Protein AF-A0A4Y2R1B9-F1 (afdb_monomer_lite)

Organism: Araneus ventricosus (NCBI:txid182803)

Structure (mmCIF, N/CA/C/O backbone):
data_AF-A0A4Y2R1B9-F1
#
_entry.id   AF-A0A4Y2R1B9-F1
#
loop_
_atom_site.group_PDB
_atom_site.id
_atom_site.type_symbol
_atom_site.label_atom_id
_atom_site.label_alt_id
_atom_site.label_comp_id
_atom_site.label_asym_id
_atom_site.label_entity_id
_atom_site.label_seq_id
_atom_site.pdbx_PDB_ins_code
_atom_site.Cartn_x
_atom_site.Cartn_y
_atom_site.Cartn_z
_atom_site.occupancy
_atom_site.B_iso_or_equiv
_atom_site.auth_seq_id
_atom_site.auth_comp_id
_atom_site.auth_asym_id
_atom_site.auth_atom_id
_atom_site.pdbx_PDB_model_num
ATOM 1 N N . MET A 1 1 ? -0.989 -22.057 -9.800 1.00 31.67 1 MET A N 1
ATOM 2 C CA . MET A 1 1 ? -2.316 -22.553 -9.381 1.00 31.67 1 MET A CA 1
ATOM 3 C C . MET A 1 1 ? -2.842 -21.589 -8.328 1.00 31.67 1 MET A C 1
ATOM 5 O O . MET A 1 1 ? -2.377 -21.639 -7.199 1.00 31.67 1 MET A O 1
ATOM 9 N N . PHE A 1 2 ? -3.688 -20.630 -8.711 1.00 38.28 2 PHE A N 1
ATOM 10 C CA . PHE A 1 2 ? -4.297 -19.700 -7.755 1.00 38.28 2 PHE A CA 1
ATOM 11 C C . PHE A 1 2 ? -5.622 -20.303 -7.300 1.00 38.28 2 PHE A C 1
ATOM 13 O O . PHE A 1 2 ? -6.493 -20.590 -8.117 1.00 38.28 2 PHE A O 1
ATOM 20 N N . ILE A 1 3 ? -5.711 -20.589 -6.007 1.00 41.41 3 ILE A N 1
ATOM 21 C CA . ILE A 1 3 ? -6.853 -21.253 -5.388 1.00 41.41 3 ILE A CA 1
ATOM 22 C C . ILE A 1 3 ? -7.966 -20.209 -5.249 1.00 41.41 3 ILE A C 1
ATOM 24 O O . ILE A 1 3 ? -7.842 -19.273 -4.462 1.00 41.41 3 ILE A O 1
ATOM 28 N N . ASN A 1 4 ? -9.032 -20.343 -6.037 1.00 37.41 4 ASN A N 1
ATOM 29 C CA . ASN A 1 4 ? -10.283 -19.633 -5.791 1.00 37.41 4 ASN A CA 1
ATOM 30 C C . ASN A 1 4 ? -11.008 -20.365 -4.655 1.00 37.41 4 ASN A C 1
ATOM 32 O O . ASN A 1 4 ? -11.378 -21.523 -4.826 1.00 37.41 4 ASN A O 1
ATOM 36 N N . SER A 1 5 ? -11.198 -19.709 -3.510 1.00 45.41 5 SER A N 1
ATOM 37 C CA . SER A 1 5 ? -12.112 -20.183 -2.466 1.00 45.41 5 SER A CA 1
ATOM 38 C C . SER A 1 5 ? -13.272 -19.199 -2.370 1.00 45.41 5 SER A C 1
ATOM 40 O O . SER A 1 5 ? -13.069 -18.042 -2.006 1.00 45.41 5 SER A O 1
ATOM 42 N N . GLU A 1 6 ? -14.474 -19.649 -2.719 1.00 47.84 6 GLU A N 1
ATOM 43 C CA . GLU A 1 6 ? -15.724 -18.987 -2.342 1.00 47.84 6 GLU A CA 1
ATOM 44 C C . GLU A 1 6 ? -16.015 -19.307 -0.874 1.00 47.84 6 GLU A C 1
ATOM 46 O O . GLU A 1 6 ? -15.871 -20.456 -0.457 1.00 47.84 6 GLU A O 1
ATOM 51 N N . ILE A 1 7 ? -16.396 -18.305 -0.078 1.00 45.81 7 ILE A N 1
ATOM 52 C CA . ILE A 1 7 ? -16.889 -18.510 1.288 1.00 45.81 7 ILE A CA 1
ATOM 53 C C . ILE A 1 7 ? -18.118 -17.616 1.479 1.00 45.81 7 ILE A C 1
ATOM 55 O O . ILE A 1 7 ? -18.069 -16.414 1.214 1.00 45.81 7 ILE A O 1
ATOM 59 N N . GLY A 1 8 ? -19.227 -18.259 1.857 1.00 45.72 8 GLY A N 1
ATOM 60 C CA . GLY A 1 8 ? -20.529 -17.657 2.140 1.00 45.72 8 GLY A CA 1
ATOM 61 C C . GLY A 1 8 ? -20.598 -16.953 3.504 1.00 45.72 8 GLY A C 1
ATOM 62 O O . GLY A 1 8 ? -19.571 -16.750 4.151 1.00 45.72 8 GLY A O 1
ATOM 63 N N . PR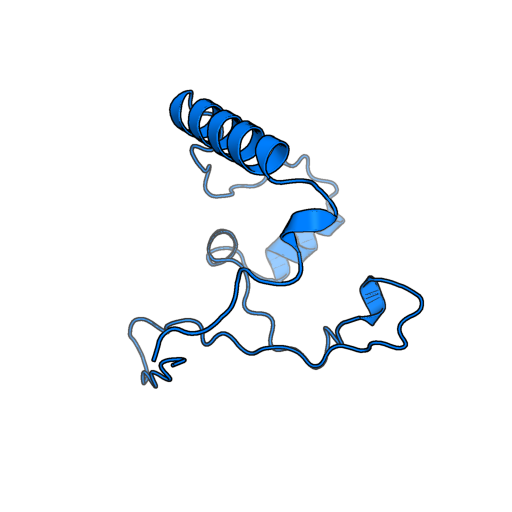O A 1 9 ? -21.802 -16.526 3.923 1.00 54.66 9 PRO A N 1
ATOM 64 C CA . PRO A 1 9 ? -21.972 -15.434 4.868 1.00 54.66 9 PRO A CA 1
ATOM 65 C C . PRO A 1 9 ? -21.617 -15.887 6.289 1.00 54.66 9 PRO A C 1
ATOM 67 O O . PRO A 1 9 ? -22.035 -16.955 6.721 1.00 54.66 9 PRO A O 1
ATOM 70 N N . GLU A 1 10 ? -20.874 -15.046 7.011 1.00 66.38 10 GLU A N 1
ATOM 71 C CA . GLU A 1 10 ? -20.496 -15.212 8.427 1.00 66.38 10 GLU A CA 1
ATOM 72 C C . GLU A 1 10 ? -19.384 -16.245 8.731 1.00 66.38 10 GLU A C 1
ATOM 74 O O . GLU A 1 10 ? -19.538 -17.153 9.545 1.00 66.38 10 GLU A O 1
ATOM 79 N N . GLY A 1 11 ? -18.198 -16.083 8.139 1.00 50.81 11 GLY A N 1
ATOM 80 C CA . GLY A 1 11 ? -17.001 -16.810 8.576 1.00 50.81 11 GLY A CA 1
ATOM 81 C C . GLY A 1 11 ? -15.848 -16.630 7.603 1.00 50.81 11 GLY A C 1
ATOM 82 O O . GLY A 1 11 ? -16.035 -16.776 6.408 1.00 50.81 11 GLY A O 1
ATOM 83 N N . ASN A 1 12 ? -14.672 -16.237 8.106 1.00 58.62 12 ASN A N 1
ATOM 84 C CA . ASN A 1 12 ? -13.386 -16.194 7.392 1.00 58.62 12 ASN A CA 1
ATOM 85 C C . ASN A 1 12 ? -13.413 -15.880 5.875 1.00 58.62 12 ASN A C 1
ATOM 87 O O . ASN A 1 12 ? -12.956 -16.682 5.067 1.00 58.62 12 ASN A O 1
ATOM 91 N N . CYS A 1 13 ? -13.806 -14.658 5.491 1.00 61.06 13 CYS A N 1
ATOM 92 C CA . CYS A 1 13 ? -13.551 -14.141 4.141 1.00 61.06 13 CYS A CA 1
ATOM 93 C C . CYS A 1 13 ? -12.038 -14.100 3.857 1.00 61.06 13 CYS A C 1
ATOM 95 O O . CYS A 1 13 ? -11.342 -13.146 4.223 1.00 61.06 13 CYS A O 1
ATOM 97 N N . VAL A 1 14 ? -11.515 -15.137 3.201 1.00 66.50 14 VAL A N 1
ATOM 98 C CA . VAL A 1 14 ? -10.185 -15.104 2.592 1.00 66.50 14 VAL A CA 1
ATOM 99 C C . VAL A 1 14 ? -10.200 -13.970 1.573 1.00 66.50 14 VAL A C 1
ATOM 101 O O . VAL A 1 14 ? -11.027 -13.950 0.662 1.00 66.50 14 VAL A O 1
ATOM 104 N N . ARG A 1 15 ? -9.306 -12.988 1.736 1.00 68.50 15 ARG A N 1
ATOM 105 C CA . ARG A 1 15 ? -9.198 -11.883 0.778 1.00 68.50 15 ARG A CA 1
ATOM 106 C C . ARG A 1 15 ? -8.792 -12.456 -0.571 1.00 68.50 15 ARG A C 1
ATOM 108 O O . ARG A 1 15 ? -7.676 -12.950 -0.724 1.00 68.50 15 ARG A O 1
ATOM 115 N N . ARG A 1 16 ? -9.695 -12.383 -1.546 1.00 75.19 16 ARG A N 1
ATOM 116 C CA . ARG A 1 16 ? -9.388 -12.754 -2.924 1.00 75.19 16 ARG A CA 1
ATOM 117 C C . ARG A 1 16 ? -8.419 -11.726 -3.493 1.00 75.19 16 ARG A C 1
ATOM 119 O O . ARG A 1 16 ? -8.766 -10.555 -3.623 1.00 75.19 16 ARG A O 1
ATOM 126 N N . PHE A 1 17 ? -7.208 -12.165 -3.817 1.00 75.50 17 PHE A N 1
ATOM 127 C CA . PHE A 1 17 ? -6.244 -11.322 -4.509 1.00 75.50 17 PHE A CA 1
ATOM 128 C C . PHE A 1 17 ? -6.684 -11.160 -5.965 1.00 75.50 17 PHE A C 1
ATOM 130 O O . PHE A 1 17 ? -6.739 -12.136 -6.712 1.00 75.50 17 PHE A O 1
ATOM 137 N N . VAL A 1 18 ? -7.032 -9.934 -6.347 1.00 81.31 18 VAL A N 1
ATOM 138 C CA . VAL A 1 18 ? -7.375 -9.571 -7.724 1.00 81.31 18 VAL A CA 1
ATOM 139 C C . VAL A 1 18 ? -6.225 -8.738 -8.266 1.00 81.31 18 VAL A C 1
ATOM 141 O O . VAL A 1 18 ? -5.848 -7.740 -7.655 1.00 81.31 18 VAL A O 1
ATOM 144 N N . ILE A 1 19 ? -5.649 -9.170 -9.387 1.00 82.81 19 ILE A N 1
ATOM 145 C CA . ILE A 1 19 ? -4.581 -8.427 -10.055 1.00 82.81 19 ILE A CA 1
ATOM 146 C C . ILE A 1 19 ? -5.236 -7.254 -10.795 1.00 82.81 19 ILE A C 1
ATOM 148 O O . ILE A 1 19 ? -6.080 -7.505 -11.660 1.00 82.81 19 ILE A O 1
ATOM 152 N N . PRO A 1 20 ? -4.893 -5.998 -10.465 1.00 84.31 20 PRO A N 1
ATOM 153 C CA . PRO A 1 20 ? -5.436 -4.846 -11.165 1.00 84.31 20 PRO A CA 1
ATOM 154 C C . PRO A 1 20 ? -4.873 -4.761 -12.586 1.00 84.31 20 PRO A C 1
ATOM 156 O O . PRO A 1 20 ? -3.756 -5.212 -12.854 1.00 84.31 20 PRO A O 1
ATOM 159 N N . ALA A 1 21 ? -5.638 -4.170 -13.504 1.00 89.50 21 ALA A N 1
ATOM 160 C CA . ALA A 1 21 ? -5.118 -3.843 -14.825 1.00 89.50 21 ALA A CA 1
ATOM 161 C C . ALA A 1 21 ? -4.011 -2.786 -14.686 1.00 89.50 21 ALA A C 1
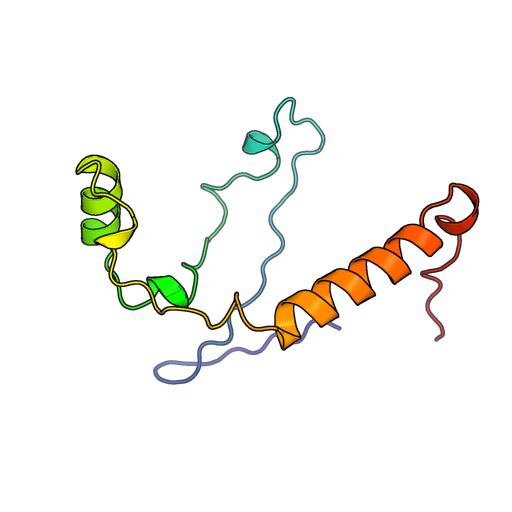ATOM 163 O O . ALA A 1 21 ? -4.209 -1.768 -14.025 1.00 89.50 21 ALA A O 1
ATOM 164 N N . VAL A 1 22 ? -2.851 -3.047 -15.293 1.00 90.88 22 VAL A N 1
ATOM 165 C CA . VAL A 1 22 ? -1.690 -2.150 -15.238 1.00 90.88 22 VAL A CA 1
ATOM 166 C C . VAL A 1 22 ? -1.596 -1.346 -16.531 1.00 90.88 22 VAL A C 1
ATOM 168 O O . VAL A 1 22 ? -1.556 -1.914 -17.624 1.00 90.88 22 VAL A O 1
ATOM 171 N N . ASN A 1 23 ? -1.524 -0.025 -16.405 1.00 92.94 23 ASN A N 1
ATOM 172 C CA . ASN A 1 23 ? -1.336 0.901 -17.510 1.00 92.94 23 ASN A CA 1
ATOM 173 C C . ASN A 1 23 ? 0.157 1.087 -17.823 1.00 92.94 23 ASN A C 1
ATOM 175 O O . ASN A 1 23 ? 0.829 1.934 -17.245 1.00 92.94 23 ASN A O 1
ATOM 179 N N . PHE A 1 24 ? 0.684 0.331 -18.787 1.00 92.25 24 PHE A N 1
ATOM 180 C CA . PHE A 1 24 ? 2.088 0.457 -19.211 1.00 92.25 24 PHE A CA 1
ATOM 181 C C . PHE A 1 24 ? 2.417 1.768 -19.944 1.00 92.25 24 PHE A C 1
ATOM 183 O O . PHE A 1 24 ? 3.591 2.057 -20.161 1.00 92.25 24 PHE A O 1
ATOM 190 N N . GLY A 1 25 ? 1.405 2.545 -20.337 1.00 94.69 25 GLY A N 1
ATOM 191 C CA . GLY A 1 25 ? 1.574 3.868 -20.937 1.00 94.69 25 GLY A CA 1
ATOM 192 C C . GLY A 1 25 ? 1.568 5.012 -19.921 1.00 94.69 25 GLY A C 1
ATOM 193 O O . GLY A 1 25 ? 1.598 6.169 -20.333 1.00 94.69 25 GLY A O 1
ATOM 194 N N . ALA A 1 26 ? 1.479 4.715 -18.620 1.00 94.12 26 ALA A N 1
ATOM 195 C CA . ALA A 1 26 ? 1.435 5.728 -17.576 1.00 94.12 26 ALA A CA 1
ATOM 196 C C . ALA A 1 26 ? 2.729 6.556 -17.541 1.00 94.12 26 ALA A C 1
ATOM 198 O O . ALA A 1 26 ? 3.835 6.016 -17.587 1.00 94.12 26 ALA A O 1
ATOM 199 N N . ALA A 1 27 ? 2.573 7.877 -17.444 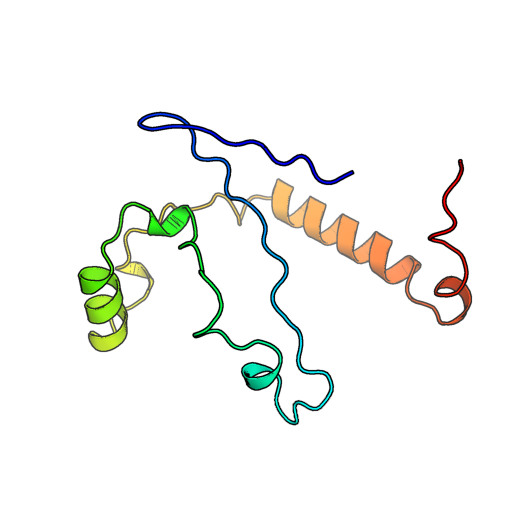1.00 93.19 27 ALA A N 1
ATOM 200 C CA . ALA A 1 27 ? 3.690 8.798 -17.261 1.00 93.19 27 ALA A CA 1
ATOM 201 C C . ALA A 1 27 ? 4.110 8.908 -15.785 1.00 93.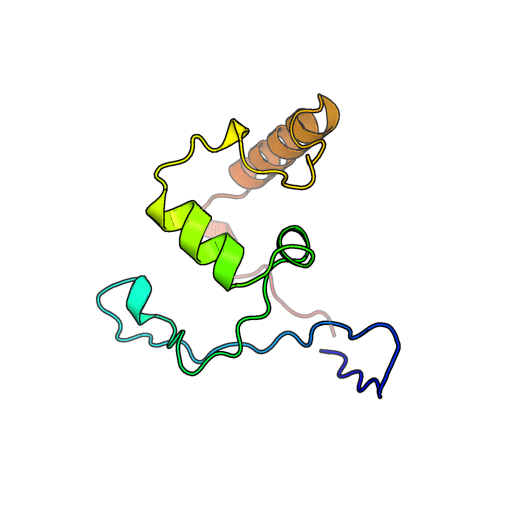19 27 ALA A C 1
ATOM 203 O O . ALA A 1 27 ? 5.277 9.177 -15.503 1.00 93.19 27 ALA A O 1
ATOM 204 N N . ASP A 1 28 ? 3.171 8.674 -14.864 1.00 93.31 28 ASP A N 1
ATOM 205 C CA . ASP A 1 28 ? 3.383 8.697 -13.420 1.00 93.31 28 ASP A CA 1
ATOM 206 C C . ASP A 1 28 ? 2.984 7.360 -12.773 1.00 93.31 28 ASP A C 1
ATOM 208 O O . ASP A 1 28 ? 2.135 6.621 -13.278 1.00 93.31 28 ASP A O 1
ATOM 212 N N . TYR A 1 29 ? 3.599 7.037 -11.635 1.00 88.06 29 TYR A N 1
ATOM 213 C CA . TYR A 1 29 ? 3.321 5.808 -10.894 1.00 88.06 29 TYR A CA 1
ATOM 214 C C . TYR A 1 29 ? 1.899 5.750 -10.332 1.00 88.06 29 TYR A C 1
ATOM 216 O O . TYR A 1 29 ? 1.354 4.656 -10.182 1.00 88.06 29 TYR A O 1
ATOM 224 N N . VAL A 1 30 ? 1.292 6.897 -10.026 1.00 88.19 30 VAL A N 1
ATOM 225 C CA . VAL A 1 30 ? -0.090 6.977 -9.537 1.00 88.19 30 VAL A CA 1
ATOM 226 C C . VAL A 1 30 ? -1.074 6.485 -10.603 1.00 88.19 30 VAL A C 1
ATOM 228 O O . VAL A 1 30 ? -2.055 5.830 -10.257 1.00 88.19 30 VAL A O 1
ATOM 231 N N . ASP A 1 31 ? -0.756 6.696 -11.883 1.00 91.50 31 ASP A N 1
ATOM 232 C CA . ASP A 1 31 ? -1.603 6.342 -13.028 1.00 91.50 31 ASP A CA 1
ATOM 233 C C . ASP A 1 31 ? -1.390 4.903 -13.533 1.00 91.50 31 ASP A C 1
ATOM 235 O O . ASP A 1 31 ? -2.056 4.463 -14.476 1.00 91.50 31 ASP A O 1
ATOM 239 N N . LEU A 1 32 ? -0.452 4.154 -12.936 1.00 92.81 32 LEU A N 1
ATOM 240 C CA . LEU A 1 32 ? -0.181 2.761 -13.313 1.00 92.81 32 LEU A CA 1
ATOM 241 C C . LEU A 1 32 ? -1.367 1.842 -13.035 1.00 92.81 32 LEU A C 1
ATOM 243 O O . LEU A 1 32 ? -1.522 0.832 -13.718 1.00 92.81 32 LEU A O 1
ATOM 247 N N . ILE A 1 33 ? -2.164 2.149 -12.015 1.00 90.69 33 ILE A N 1
ATOM 248 C CA . ILE A 1 33 ? -3.314 1.353 -11.596 1.00 90.69 33 ILE A CA 1
ATOM 249 C C . ILE A 1 33 ? -4.502 2.294 -11.449 1.00 90.69 33 ILE A C 1
ATOM 251 O O . ILE A 1 33 ? -4.426 3.285 -10.729 1.00 90.69 33 ILE A O 1
ATOM 255 N N . ASP A 1 34 ? -5.620 1.950 -12.084 1.00 88.62 34 ASP A N 1
ATOM 256 C CA . ASP A 1 34 ? -6.885 2.632 -11.823 1.00 88.62 34 ASP A CA 1
ATOM 257 C C . ASP A 1 34 ? -7.423 2.212 -10.448 1.00 88.62 34 ASP A C 1
ATOM 259 O O . ASP A 1 34 ? -8.117 1.203 -10.295 1.00 88.62 34 ASP A O 1
ATOM 263 N N . TRP A 1 35 ? -7.071 2.992 -9.427 1.00 84.25 35 TRP A N 1
ATOM 264 C CA . TRP A 1 35 ? -7.486 2.763 -8.045 1.00 84.25 35 TRP A CA 1
ATOM 265 C C . TRP A 1 35 ? -9.000 2.874 -7.836 1.00 84.25 35 TRP A C 1
ATOM 267 O O . TRP A 1 35 ? -9.506 2.255 -6.903 1.00 84.25 35 TRP A O 1
ATOM 277 N N . GLN A 1 36 ? -9.726 3.609 -8.689 1.00 83.62 36 GLN A N 1
ATOM 278 C CA . GLN A 1 36 ? -11.189 3.735 -8.612 1.00 83.62 36 GLN A CA 1
ATOM 279 C C . GLN A 1 36 ? -11.881 2.473 -9.138 1.00 83.62 36 GLN A C 1
ATOM 281 O O . GLN A 1 36 ? -12.882 2.030 -8.577 1.00 83.62 36 GLN A O 1
ATOM 286 N N . ALA A 1 37 ? -11.330 1.854 -10.186 1.00 83.12 37 ALA A N 1
ATOM 287 C CA . ALA A 1 37 ? -11.820 0.579 -10.711 1.00 83.12 37 ALA A CA 1
ATOM 288 C C . ALA A 1 37 ? -11.398 -0.638 -9.864 1.00 83.12 37 ALA A C 1
ATOM 290 O O . ALA A 1 37 ? -11.909 -1.745 -10.061 1.00 83.12 37 ALA A O 1
ATOM 291 N N . CYS A 1 38 ? -10.473 -0.463 -8.916 1.00 81.88 38 CYS A N 1
ATOM 292 C CA . CYS A 1 38 ? -9.988 -1.533 -8.052 1.00 81.88 38 CYS A CA 1
ATOM 293 C C . CYS A 1 38 ? -10.754 -1.592 -6.729 1.00 81.88 38 CYS A C 1
ATOM 295 O O . CYS A 1 38 ? -10.782 -0.636 -5.960 1.00 81.88 38 CYS A O 1
ATOM 297 N N . ASN A 1 39 ? -11.292 -2.766 -6.389 1.00 76.62 39 ASN A N 1
ATOM 298 C CA . ASN A 1 39 ? -11.889 -2.983 -5.072 1.00 76.62 39 ASN A CA 1
ATOM 299 C C . ASN A 1 39 ? -10.791 -3.152 -4.003 1.00 76.62 39 ASN A C 1
ATOM 301 O O . ASN A 1 39 ? -10.376 -4.271 -3.679 1.00 76.62 39 ASN A O 1
ATOM 305 N N . VAL A 1 40 ? -10.287 -2.034 -3.477 1.00 75.62 40 VAL A N 1
ATOM 306 C CA . VAL A 1 40 ? -9.233 -2.011 -2.456 1.00 75.62 40 VAL A CA 1
ATOM 307 C C . VAL A 1 40 ? -9.811 -2.457 -1.117 1.00 75.62 40 VAL A C 1
ATOM 309 O O . VAL A 1 40 ? -10.646 -1.790 -0.514 1.00 75.62 40 VAL A O 1
ATOM 312 N N . THR A 1 41 ? -9.350 -3.605 -0.619 1.00 75.62 41 THR A N 1
ATOM 313 C CA . THR A 1 41 ? -9.731 -4.061 0.723 1.00 75.62 41 THR A CA 1
ATOM 314 C C . THR A 1 41 ? -8.853 -3.368 1.771 1.00 75.62 41 THR A C 1
ATOM 316 O O . THR A 1 41 ? -7.629 -3.531 1.707 1.00 75.62 41 THR A O 1
ATOM 319 N N . PRO A 1 42 ? -9.427 -2.672 2.775 1.00 72.94 42 PRO A N 1
ATOM 320 C CA . PRO A 1 42 ? -8.656 -1.992 3.813 1.00 72.94 42 PRO A CA 1
ATOM 321 C C . PRO A 1 42 ? -7.684 -2.951 4.506 1.00 72.94 42 PRO A C 1
ATOM 323 O O . PRO A 1 42 ? -8.067 -4.089 4.780 1.00 72.94 42 PRO A O 1
ATOM 326 N N . PRO A 1 43 ? -6.437 -2.567 4.810 1.00 74.69 43 PRO A N 1
ATOM 327 C CA . PRO A 1 43 ? -5.505 -3.391 5.579 1.00 74.69 43 PRO A CA 1
ATOM 328 C C . PRO A 1 43 ? -6.118 -3.907 6.888 1.00 74.69 43 PRO A C 1
ATOM 330 O O . PRO A 1 43 ? -6.915 -3.218 7.516 1.00 74.69 43 PRO A O 1
ATOM 333 N N . THR A 1 44 ? -5.743 -5.109 7.338 1.00 74.00 44 THR A N 1
ATOM 334 C CA . THR A 1 44 ? -6.292 -5.696 8.580 1.00 74.00 44 THR A CA 1
ATOM 335 C C . THR A 1 44 ? -6.068 -4.804 9.803 1.00 74.00 44 THR A C 1
ATOM 337 O O . THR A 1 44 ? -6.922 -4.762 10.680 1.00 74.00 44 THR A O 1
ATOM 340 N N . VAL A 1 45 ? -4.971 -4.040 9.832 1.00 74.56 45 VAL A N 1
ATOM 341 C CA . VAL A 1 45 ? -4.690 -3.057 10.892 1.00 74.56 45 VAL A CA 1
ATOM 342 C C . VAL A 1 45 ? -5.764 -1.967 10.997 1.00 74.56 45 VAL A C 1
ATOM 344 O O . VAL A 1 45 ? -5.997 -1.454 12.084 1.00 74.56 45 VAL A O 1
ATOM 347 N N . LEU A 1 46 ? -6.468 -1.669 9.900 1.00 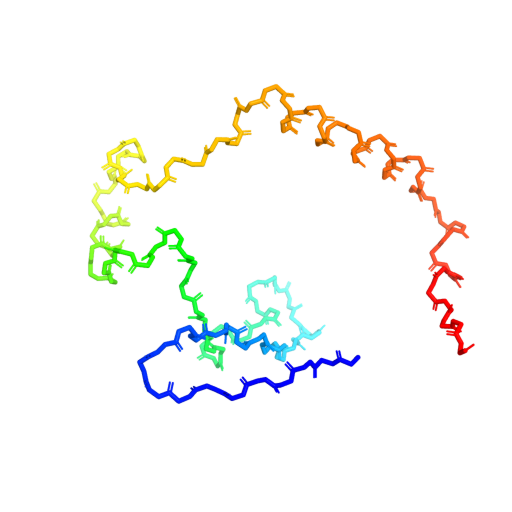77.88 46 LEU A N 1
ATOM 348 C CA . LEU A 1 46 ? -7.548 -0.682 9.849 1.00 77.88 46 LEU A CA 1
ATOM 349 C C . LEU A 1 46 ? -8.937 -1.308 10.022 1.00 77.88 46 LEU A C 1
ATOM 351 O O . LEU A 1 46 ? -9.930 -0.596 9.976 1.00 77.88 46 LEU A O 1
ATOM 355 N N . ARG A 1 47 ? -9.048 -2.632 10.217 1.00 76.94 47 ARG A N 1
ATOM 356 C CA . ARG A 1 47 ? -10.347 -3.333 10.255 1.00 76.94 47 ARG A CA 1
ATOM 357 C C . ARG A 1 47 ? -11.286 -2.812 11.349 1.00 76.94 47 ARG A C 1
ATOM 359 O O . ARG A 1 47 ? -12.496 -2.946 11.212 1.00 76.94 47 ARG A O 1
ATOM 366 N N . HIS A 1 48 ? -10.729 -2.272 12.428 1.00 76.88 48 HIS A N 1
ATOM 367 C CA . HIS A 1 48 ? -11.477 -1.790 13.589 1.00 76.88 48 HIS A CA 1
ATOM 368 C C . HIS A 1 48 ? -11.751 -0.282 13.560 1.00 76.88 48 HIS A C 1
ATOM 370 O O . HIS A 1 48 ? -12.367 0.219 14.491 1.00 76.88 48 HIS A O 1
ATOM 376 N N . ILE A 1 49 ? -11.291 0.424 12.523 1.00 79.25 49 ILE A N 1
ATOM 377 C CA . ILE A 1 49 ? -11.416 1.877 12.391 1.00 79.25 49 ILE A CA 1
ATOM 378 C C . ILE A 1 49 ? -12.363 2.162 11.224 1.00 79.25 49 ILE A C 1
ATOM 380 O O . ILE A 1 49 ? -12.206 1.604 10.135 1.00 79.25 49 ILE A O 1
ATOM 384 N N . SER A 1 50 ? -13.366 3.008 11.443 1.00 83.50 50 SER A N 1
ATOM 385 C CA . SER A 1 50 ? -14.316 3.390 10.398 1.00 83.50 50 SER A CA 1
ATOM 386 C C . SER A 1 50 ? -13.700 4.359 9.385 1.00 83.50 50 SER A C 1
ATOM 388 O O . SER A 1 50 ? -12.765 5.101 9.682 1.00 83.50 50 SER A O 1
ATOM 390 N N . SER A 1 51 ? -14.259 4.413 8.172 1.00 82.38 51 SER A N 1
ATOM 391 C CA . SER A 1 51 ? -13.817 5.374 7.151 1.00 82.38 51 SER A CA 1
ATOM 392 C C . SER A 1 51 ? -13.978 6.830 7.599 1.00 82.38 51 SER A C 1
ATOM 394 O O . SER A 1 51 ? -13.170 7.666 7.214 1.00 82.38 51 SER A O 1
ATOM 396 N N . HIS A 1 52 ? -14.988 7.138 8.420 1.00 84.25 52 HIS A N 1
ATOM 397 C CA . HIS A 1 52 ? -15.182 8.489 8.948 1.00 84.25 52 HIS A CA 1
ATOM 398 C C . HIS A 1 52 ? -14.098 8.861 9.969 1.00 84.25 52 HIS A C 1
ATOM 400 O O . HIS A 1 52 ? -13.533 9.945 9.879 1.00 84.25 52 HIS A O 1
ATOM 406 N N . GLU A 1 53 ? -13.738 7.944 10.872 1.00 83.00 53 GLU A N 1
ATOM 407 C CA . GLU A 1 53 ? -12.617 8.145 11.801 1.00 83.00 53 GLU A CA 1
ATOM 408 C C . GLU A 1 53 ? -11.287 8.302 11.057 1.00 83.00 53 GLU A C 1
ATOM 410 O O . GLU A 1 53 ? -10.509 9.187 11.397 1.00 83.00 53 GLU A O 1
ATOM 415 N N . LEU A 1 54 ? -11.050 7.511 10.003 1.00 81.62 54 LEU A N 1
ATOM 416 C CA . LEU A 1 54 ? -9.865 7.666 9.153 1.00 81.62 54 LEU A CA 1
ATOM 417 C C . LEU A 1 54 ? -9.819 9.038 8.471 1.00 81.62 54 LEU A C 1
ATOM 419 O O . LEU A 1 54 ? -8.755 9.644 8.399 1.00 81.62 54 LEU A O 1
ATOM 423 N N . LEU A 1 55 ? -10.955 9.539 7.977 1.00 84.50 55 LEU A N 1
ATOM 424 C CA . LEU A 1 55 ? -11.021 10.867 7.364 1.00 84.50 55 LEU A CA 1
ATOM 425 C C . LEU A 1 55 ? -10.747 11.979 8.379 1.00 84.50 55 LEU A C 1
ATOM 427 O O . LEU A 1 55 ? -10.001 12.898 8.055 1.00 84.50 55 LEU A O 1
ATOM 431 N N . ASN A 1 56 ? -11.288 11.873 9.595 1.00 84.12 56 ASN A N 1
ATOM 432 C CA . ASN A 1 56 ? -11.022 12.841 10.661 1.00 84.12 56 ASN A CA 1
ATOM 433 C C . ASN A 1 56 ? -9.539 12.811 11.060 1.00 84.12 56 ASN A C 1
ATOM 435 O O . ASN A 1 56 ? -8.906 13.853 11.123 1.00 84.12 56 ASN A O 1
ATOM 439 N N . MET A 1 57 ? -8.932 11.626 11.185 1.00 79.44 57 MET A N 1
ATOM 440 C CA . MET A 1 57 ? -7.493 11.482 11.454 1.00 79.44 57 MET A CA 1
ATOM 441 C C . MET A 1 57 ? -6.601 12.151 10.400 1.00 79.44 57 MET A C 1
ATOM 443 O O . MET A 1 57 ? -5.567 12.712 10.749 1.00 79.44 57 MET A O 1
ATOM 447 N N . ILE A 1 58 ? -6.984 12.087 9.120 1.00 82.31 58 ILE A N 1
ATOM 448 C CA . ILE A 1 58 ? -6.247 12.737 8.024 1.00 82.31 58 ILE A CA 1
ATOM 449 C C . ILE A 1 58 ? -6.410 14.264 8.074 1.00 82.31 58 ILE A C 1
ATOM 451 O O . ILE A 1 58 ? -5.492 14.979 7.687 1.00 82.31 58 ILE A O 1
ATOM 455 N N . GLN A 1 59 ? -7.567 14.762 8.517 1.00 83.44 59 GLN A N 1
ATOM 456 C CA . GLN A 1 59 ? -7.872 16.196 8.564 1.00 83.44 59 GLN A CA 1
ATOM 457 C C . GLN A 1 59 ? -7.378 16.889 9.838 1.00 83.44 59 GLN A C 1
ATOM 459 O O . GLN A 1 59 ? -7.035 18.065 9.783 1.00 83.44 59 GLN A O 1
ATOM 464 N N . ASP A 1 60 ? -7.333 16.181 10.966 1.00 75.81 60 ASP A N 1
ATOM 465 C CA . ASP A 1 60 ? -7.071 16.768 12.283 1.00 75.81 60 ASP A CA 1
ATOM 466 C C . ASP A 1 60 ? -5.576 17.041 12.559 1.00 75.81 60 ASP A C 1
ATOM 468 O O . ASP A 1 60 ? -5.237 17.447 13.671 1.00 75.81 60 ASP A O 1
ATOM 472 N N . ASP A 1 61 ? -4.670 16.806 11.594 1.00 68.94 61 ASP A N 1
ATOM 473 C CA . ASP A 1 61 ? -3.199 16.883 11.753 1.00 68.94 61 ASP A CA 1
ATOM 474 C C . ASP A 1 61 ? -2.701 16.208 13.052 1.00 68.94 61 ASP A C 1
ATOM 476 O O . ASP A 1 61 ? -1.681 16.582 13.645 1.00 68.94 61 ASP A O 1
ATOM 480 N N . LEU A 1 62 ? -3.450 15.206 13.531 1.00 65.88 62 LEU A N 1
ATOM 481 C CA . LEU A 1 62 ? -3.203 14.592 14.823 1.00 65.88 62 LEU A CA 1
ATOM 482 C C . LEU A 1 62 ? -1.852 13.875 14.747 1.00 65.88 62 LEU A C 1
ATOM 484 O O . LEU A 1 62 ? -1.646 13.084 13.816 1.00 65.88 62 LEU A O 1
ATOM 488 N N . PRO A 1 63 ? -0.933 14.098 15.703 1.00 66.69 63 PRO A N 1
ATOM 489 C CA . PRO A 1 63 ? 0.331 13.391 15.687 1.00 66.69 63 PRO A CA 1
ATOM 490 C C . PRO A 1 63 ? 0.059 11.879 15.714 1.00 66.69 63 PRO A C 1
ATOM 492 O O . PRO A 1 63 ? -0.858 11.385 16.375 1.00 66.69 63 PRO A O 1
ATOM 495 N N . VAL A 1 64 ? 0.816 11.147 14.891 1.00 65.56 64 VAL A N 1
ATOM 496 C CA . VAL A 1 64 ? 0.597 9.718 14.583 1.00 65.56 64 VAL A CA 1
ATOM 497 C C . VAL A 1 64 ? 0.635 8.839 15.846 1.00 65.56 64 VAL A C 1
ATOM 499 O O . VAL A 1 64 ? 0.129 7.720 15.853 1.00 65.56 64 VAL A O 1
ATOM 502 N N . ASP A 1 65 ? 1.201 9.350 16.940 1.00 65.56 65 ASP A N 1
ATOM 503 C CA . ASP A 1 65 ? 1.214 8.732 18.267 1.00 65.56 65 ASP A CA 1
ATOM 504 C C . ASP A 1 65 ? -0.160 8.712 18.963 1.00 65.56 65 ASP A C 1
ATOM 506 O O . ASP A 1 65 ? -0.397 7.840 19.800 1.00 65.56 65 ASP A O 1
ATOM 510 N N . GLY A 1 66 ? -1.076 9.610 18.591 1.00 62.06 66 GLY A N 1
ATOM 511 C CA . GLY A 1 66 ? -2.471 9.629 19.034 1.00 62.06 66 GLY A CA 1
ATOM 512 C C . GLY A 1 66 ? -3.354 8.593 18.334 1.00 62.06 66 GLY A C 1
ATOM 513 O O . GLY A 1 66 ? -4.512 8.407 18.712 1.00 62.06 66 GLY A O 1
ATOM 514 N N . TRP A 1 67 ? -2.835 7.907 17.313 1.00 72.81 67 TRP A N 1
ATOM 515 C CA . TRP A 1 67 ? -3.595 6.929 16.546 1.00 72.81 67 TRP A CA 1
ATOM 516 C C . TRP A 1 67 ? -3.480 5.551 17.213 1.00 72.81 67 TRP A C 1
ATOM 518 O O . TRP A 1 67 ? -2.399 4.971 17.320 1.00 72.81 67 TRP A O 1
ATOM 528 N N . ASN A 1 68 ? -4.611 4.985 17.644 1.00 68.69 68 ASN A N 1
ATOM 529 C CA . ASN A 1 68 ? -4.676 3.663 18.280 1.00 68.69 68 ASN A CA 1
ATOM 530 C C . ASN A 1 68 ? -4.559 2.513 17.259 1.00 68.69 68 ASN A C 1
ATOM 532 O O . ASN A 1 68 ? -5.430 1.647 17.164 1.00 68.69 68 ASN A O 1
ATOM 536 N N . PHE A 1 69 ? -3.481 2.482 16.476 1.00 70.88 69 PHE A N 1
ATOM 537 C CA . PHE A 1 69 ? -3.170 1.317 15.656 1.00 70.88 69 PHE A CA 1
ATOM 538 C C . PHE A 1 69 ? -2.697 0.141 16.507 1.00 70.88 69 PHE A C 1
ATOM 540 O O . PHE A 1 69 ? -2.073 0.301 17.558 1.00 70.88 69 PHE A O 1
ATOM 547 N N . ILE A 1 70 ? -2.926 -1.072 15.998 1.00 71.38 70 ILE A N 1
ATOM 548 C CA . ILE A 1 70 ? -2.289 -2.272 16.539 1.00 71.38 70 ILE A CA 1
ATOM 549 C C . ILE A 1 70 ? -0.772 -2.081 16.423 1.00 71.38 70 ILE A C 1
ATOM 551 O O . ILE A 1 70 ? -0.228 -2.022 15.318 1.00 71.38 70 ILE A O 1
ATOM 555 N N . LYS A 1 71 ? -0.083 -1.988 17.566 1.00 70.38 71 LYS A N 1
ATOM 556 C CA . LYS A 1 71 ? 1.381 -1.934 17.604 1.00 70.38 71 LYS A CA 1
ATOM 557 C C . LYS A 1 71 ? 1.934 -3.276 17.139 1.00 70.38 71 LYS A C 1
ATOM 559 O O . LYS A 1 71 ? 1.886 -4.267 17.865 1.00 70.38 71 LYS A O 1
ATOM 564 N N . PHE A 1 72 ? 2.468 -3.309 15.925 1.00 67.81 72 PHE A N 1
ATOM 565 C CA . PHE A 1 72 ? 3.265 -4.441 15.476 1.00 67.81 72 PHE A CA 1
ATOM 566 C C . PHE A 1 72 ? 4.607 -4.439 16.216 1.00 67.81 72 PHE A C 1
ATOM 568 O O . PHE A 1 72 ? 5.242 -3.397 16.370 1.00 67.81 72 PHE A O 1
ATOM 575 N N . LEU A 1 73 ? 5.071 -5.614 16.647 1.00 65.81 73 LEU A N 1
ATOM 576 C CA . LEU A 1 73 ? 6.417 -5.832 17.197 1.00 65.81 73 LEU A CA 1
ATOM 577 C C . LEU A 1 73 ? 7.479 -5.800 16.074 1.00 65.81 73 LEU A C 1
ATOM 579 O O . LEU A 1 73 ? 8.272 -6.725 15.909 1.00 65.81 73 LEU A O 1
ATOM 583 N N . SER A 1 74 ? 7.471 -4.743 15.259 1.00 66.88 74 SER A N 1
ATOM 584 C CA . SER A 1 74 ? 8.383 -4.545 14.125 1.00 66.88 74 SER A CA 1
ATOM 585 C C . SER A 1 74 ? 9.809 -4.207 14.561 1.00 66.88 74 SER A C 1
ATOM 587 O O . SER A 1 74 ? 10.748 -4.488 13.827 1.00 66.88 74 SER A O 1
ATOM 589 N N . HIS A 1 75 ? 9.983 -3.660 15.766 1.00 67.62 75 HIS A N 1
ATOM 590 C CA . HIS A 1 75 ? 11.275 -3.234 16.317 1.00 67.62 75 HIS A CA 1
ATOM 591 C C . HIS A 1 75 ? 11.804 -4.233 17.345 1.00 67.62 75 HIS A C 1
ATOM 593 O O . HIS A 1 75 ? 12.124 -3.886 18.478 1.00 67.62 75 HIS A O 1
ATOM 599 N N . THR A 1 76 ? 11.822 -5.508 16.969 1.00 84.81 76 THR A N 1
ATOM 600 C CA . THR A 1 76 ? 12.503 -6.532 17.760 1.00 84.81 76 THR A CA 1
ATOM 601 C C . THR A 1 76 ? 13.840 -6.862 17.115 1.00 84.81 76 THR A C 1
ATOM 603 O O . THR A 1 76 ? 13.951 -6.917 15.890 1.00 84.81 76 THR A O 1
ATOM 606 N N . GLU A 1 77 ? 14.839 -7.169 17.942 1.00 87.00 77 GLU A N 1
ATOM 607 C CA . GLU A 1 77 ? 16.161 -7.646 17.507 1.00 87.00 77 GLU A CA 1
ATOM 608 C C . GLU A 1 77 ? 16.078 -8.768 16.458 1.00 87.00 77 GLU A C 1
ATOM 610 O O . GLU A 1 77 ? 16.888 -8.849 15.536 1.00 87.00 77 GLU A O 1
ATOM 615 N N . ALA A 1 78 ? 15.078 -9.646 16.576 1.00 86.56 78 ALA A N 1
ATOM 616 C CA . ALA A 1 78 ? 14.856 -10.730 15.628 1.00 86.56 78 ALA A CA 1
ATOM 617 C C . ALA A 1 78 ? 14.459 -10.221 14.231 1.00 86.56 78 ALA A C 1
ATOM 619 O O . ALA A 1 78 ? 15.012 -10.690 13.234 1.00 86.56 78 ALA A O 1
ATOM 620 N N . VAL A 1 79 ? 13.542 -9.250 14.151 1.00 87.50 79 VAL A N 1
ATOM 621 C CA . VAL A 1 79 ? 13.113 -8.648 12.878 1.00 87.50 79 VAL A CA 1
ATOM 622 C C . VAL A 1 79 ? 14.287 -7.937 12.210 1.00 87.50 79 VAL A C 1
ATOM 624 O O . VAL A 1 79 ? 14.535 -8.158 11.025 1.00 87.50 79 VAL A O 1
ATOM 627 N N . GLU A 1 80 ? 15.074 -7.168 12.966 1.00 89.31 80 GLU A N 1
ATOM 628 C CA . GLU A 1 80 ? 16.248 -6.472 12.427 1.00 89.31 80 GLU A CA 1
ATOM 629 C C . GLU A 1 80 ? 17.292 -7.439 11.854 1.00 89.31 80 GLU A C 1
ATOM 631 O O . GLU A 1 80 ? 17.829 -7.219 10.764 1.00 89.31 80 GLU A O 1
ATOM 636 N N . ARG A 1 81 ? 17.547 -8.554 12.550 1.00 90.19 81 ARG A N 1
ATOM 637 C CA . ARG A 1 81 ? 18.469 -9.601 12.083 1.00 90.19 81 ARG A CA 1
ATOM 638 C C . ARG A 1 81 ? 17.986 -10.259 10.792 1.00 90.19 81 ARG A C 1
ATOM 640 O O . ARG A 1 81 ? 18.797 -10.472 9.891 1.00 90.19 81 ARG A O 1
ATOM 647 N N . ILE A 1 82 ? 16.689 -10.549 10.672 1.00 90.62 82 ILE A N 1
ATOM 648 C CA . ILE A 1 82 ? 16.105 -11.136 9.455 1.00 90.62 82 ILE A CA 1
ATOM 649 C C . ILE A 1 82 ? 16.204 -10.158 8.282 1.00 90.62 82 ILE A C 1
ATOM 651 O O . ILE A 1 82 ? 16.657 -10.545 7.206 1.00 90.62 82 ILE A O 1
ATOM 655 N N . VAL A 1 83 ? 15.840 -8.887 8.481 1.00 88.38 83 VAL A N 1
ATOM 656 C CA . VAL A 1 83 ? 15.934 -7.853 7.436 1.00 88.38 83 VAL A CA 1
ATOM 657 C C . VAL A 1 83 ? 17.378 -7.695 6.957 1.00 88.38 83 VAL A C 1
ATOM 659 O O . VAL A 1 83 ? 17.628 -7.648 5.748 1.00 88.38 83 VAL A O 1
ATOM 662 N N . ARG A 1 84 ? 18.350 -7.691 7.879 1.00 93.38 84 ARG A N 1
ATOM 663 C CA . ARG A 1 84 ? 19.780 -7.654 7.543 1.00 93.38 84 ARG A CA 1
ATOM 664 C C . ARG A 1 84 ? 20.191 -8.861 6.698 1.00 93.38 84 ARG A C 1
ATOM 666 O O . ARG A 1 84 ? 20.774 -8.673 5.632 1.00 93.38 84 ARG A O 1
ATOM 673 N N . LEU A 1 85 ? 19.821 -10.074 7.115 1.00 91.75 85 LEU A N 1
ATOM 674 C CA . LEU A 1 85 ? 20.126 -11.307 6.383 1.00 91.75 85 LEU A CA 1
ATOM 675 C C . LEU A 1 85 ? 19.545 -11.290 4.960 1.00 91.75 85 LEU A C 1
ATOM 677 O O . LEU A 1 85 ? 20.261 -11.554 3.995 1.00 91.75 85 LEU A O 1
ATOM 681 N N . VAL A 1 86 ? 18.263 -10.940 4.807 1.00 89.56 86 VAL A N 1
ATOM 682 C CA . VAL A 1 86 ? 17.596 -10.849 3.495 1.00 89.56 86 VAL A CA 1
ATOM 683 C C . VAL A 1 86 ? 18.300 -9.833 2.597 1.00 89.56 86 VAL A C 1
ATOM 685 O O . VAL A 1 86 ? 18.509 -10.091 1.409 1.00 89.56 86 VAL A O 1
ATOM 688 N N . THR A 1 87 ? 18.720 -8.703 3.164 1.00 91.62 87 THR A N 1
ATOM 689 C CA . THR A 1 87 ? 19.435 -7.647 2.440 1.00 91.62 87 THR A CA 1
ATOM 690 C C . THR A 1 87 ? 20.806 -8.119 1.958 1.00 91.62 87 THR A C 1
ATOM 692 O O . THR A 1 87 ? 21.164 -7.898 0.801 1.00 91.62 87 THR A O 1
ATOM 695 N N . GLU A 1 88 ? 21.577 -8.798 2.807 1.00 89.88 88 GLU A N 1
ATOM 696 C CA . GLU A 1 88 ? 22.886 -9.356 2.449 1.00 89.88 88 GLU A CA 1
ATOM 697 C C . GLU A 1 88 ? 22.778 -10.429 1.362 1.00 89.88 88 GLU A C 1
ATOM 699 O O . GLU A 1 88 ? 23.546 -10.417 0.396 1.00 89.88 88 GLU A O 1
ATOM 704 N N . VAL A 1 89 ? 21.800 -11.332 1.480 1.00 87.62 89 VAL A N 1
ATOM 705 C CA . VAL A 1 89 ? 21.540 -12.380 0.483 1.00 87.62 89 VAL A CA 1
ATOM 706 C C . VAL A 1 89 ? 21.113 -11.770 -0.851 1.00 87.62 89 VAL A C 1
ATOM 708 O O . VAL A 1 89 ? 21.606 -12.186 -1.899 1.00 87.62 89 VAL A O 1
ATOM 711 N N . SER A 1 90 ? 20.242 -10.761 -0.828 1.00 80.50 90 SER A N 1
ATOM 712 C CA . SER A 1 90 ? 19.773 -10.080 -2.040 1.00 80.50 90 SER A CA 1
ATOM 713 C C . SER A 1 90 ? 20.906 -9.324 -2.729 1.00 80.50 90 SER A C 1
ATOM 715 O O . SER A 1 90 ? 21.076 -9.444 -3.939 1.00 80.50 90 SER A O 1
ATOM 717 N N . ARG A 1 91 ? 21.750 -8.622 -1.962 1.00 82.19 91 ARG A N 1
ATOM 718 C CA . ARG A 1 91 ? 22.907 -7.881 -2.488 1.00 82.19 91 ARG A CA 1
ATOM 719 C C . ARG A 1 91 ? 23.886 -8.787 -3.228 1.00 82.19 91 ARG A C 1
ATOM 721 O O . ARG A 1 91 ? 24.355 -8.419 -4.297 1.00 82.19 91 ARG A O 1
ATOM 728 N N . LYS A 1 92 ? 24.148 -9.989 -2.705 1.00 78.75 92 LYS A N 1
ATOM 729 C CA . LYS A 1 92 ? 25.005 -10.991 -3.367 1.00 78.75 92 LYS A CA 1
ATOM 730 C C . LYS A 1 92 ? 24.431 -11.502 -4.695 1.00 78.75 92 LYS A C 1
ATOM 732 O O . LYS A 1 92 ? 25.175 -12.051 -5.498 1.00 78.75 92 LYS A O 1
ATOM 737 N N . LYS A 1 93 ? 23.125 -11.339 -4.928 1.00 65.31 93 LYS A N 1
ATOM 738 C CA . LYS A 1 93 ? 22.427 -11.791 -6.141 1.00 65.31 93 LYS A CA 1
ATOM 739 C C . LYS A 1 93 ? 22.200 -10.684 -7.177 1.00 65.31 93 LYS A C 1
ATOM 741 O O . LYS A 1 93 ? 21.766 -10.993 -8.285 1.00 65.31 93 LYS A O 1
ATOM 746 N N . VAL A 1 94 ? 22.501 -9.423 -6.860 1.00 55.38 94 VAL A N 1
ATOM 747 C CA . VAL A 1 94 ? 22.352 -8.299 -7.796 1.00 55.38 94 VAL A CA 1
ATOM 748 C C . VAL A 1 94 ? 23.519 -8.292 -8.792 1.00 55.38 94 VAL A C 1
ATOM 750 O O . VAL A 1 94 ? 24.630 -7.885 -8.470 1.00 55.38 94 VAL A O 1
ATOM 753 N N . GLY A 1 95 ? 23.248 -8.757 -10.016 1.00 60.59 95 GLY A N 1
ATOM 754 C CA . GLY A 1 95 ? 24.150 -8.715 -11.170 1.00 60.59 95 GLY A CA 1
ATOM 755 C C . GLY A 1 95 ? 23.402 -9.004 -12.480 1.00 60.59 95 GLY A C 1
ATOM 756 O O . GLY A 1 95 ? 22.482 -9.822 -12.499 1.00 60.59 95 GLY A O 1
ATOM 757 N N . LEU A 1 96 ? 23.787 -8.327 -13.572 1.00 54.22 96 LEU A N 1
ATOM 758 C CA . LEU A 1 96 ? 23.129 -8.386 -14.895 1.00 54.22 96 LEU A CA 1
ATOM 759 C C . LEU A 1 96 ? 23.032 -9.819 -15.461 1.00 54.22 96 LEU A C 1
ATOM 761 O O . LEU A 1 96 ? 22.048 -10.163 -16.105 1.00 54.22 96 LEU A O 1
ATOM 765 N N . GLN A 1 97 ? 24.014 -10.664 -15.133 1.00 53.75 97 GLN A N 1
ATOM 766 C CA . GLN A 1 97 ? 24.187 -12.037 -15.628 1.00 53.75 97 GLN A CA 1
ATOM 767 C C . GLN A 1 97 ? 23.106 -13.028 -15.131 1.00 53.75 97 GLN A C 1
ATOM 769 O O . GLN A 1 97 ? 22.918 -14.084 -15.724 1.00 53.75 97 GLN A O 1
ATOM 774 N N . ASN A 1 98 ? 22.409 -12.720 -14.028 1.00 54.78 98 ASN A N 1
ATOM 775 C CA . ASN A 1 98 ? 21.542 -13.679 -13.322 1.00 54.78 98 ASN A CA 1
ATOM 776 C C . ASN A 1 98 ? 20.037 -13.456 -13.560 1.00 54.78 98 ASN A C 1
ATOM 778 O O . ASN A 1 98 ? 19.217 -14.175 -12.987 1.00 54.78 98 ASN A O 1
ATOM 782 N N . ARG A 1 99 ? 19.651 -12.455 -14.367 1.00 54.78 99 ARG A N 1
ATOM 783 C CA . ARG A 1 99 ? 18.232 -12.116 -14.598 1.00 54.78 99 ARG A CA 1
ATOM 784 C C . ARG A 1 99 ? 17.548 -13.010 -15.638 1.00 54.78 99 ARG A C 1
ATOM 786 O O . ARG A 1 99 ? 16.330 -13.121 -15.590 1.00 54.78 99 ARG A O 1
ATOM 793 N N . ASP A 1 100 ? 18.305 -13.681 -16.506 1.00 50.12 100 ASP A N 1
ATOM 794 C CA . ASP A 1 100 ? 17.757 -14.272 -17.739 1.00 50.12 100 ASP A CA 1
ATOM 795 C C . ASP A 1 100 ? 17.453 -15.784 -17.679 1.00 50.12 100 ASP A C 1
ATOM 797 O O . ASP A 1 100 ? 17.179 -16.410 -18.698 1.00 50.12 100 ASP A O 1
ATOM 801 N N . GLY A 1 101 ? 17.499 -16.423 -16.500 1.00 56.66 101 GLY A N 1
ATOM 802 C CA . GLY A 1 101 ? 17.428 -17.894 -16.468 1.00 56.66 101 GLY A CA 1
ATOM 803 C C . GLY A 1 101 ? 16.900 -18.599 -15.223 1.00 56.66 101 GLY A C 1
ATOM 804 O O . GLY A 1 101 ? 16.897 -19.827 -15.227 1.00 56.66 101 GLY A O 1
ATOM 805 N N . PHE A 1 102 ? 16.453 -17.899 -14.174 1.00 53.09 102 PHE A N 1
ATOM 806 C CA . PHE A 1 102 ? 16.136 -18.563 -12.894 1.00 53.09 102 PHE A CA 1
ATOM 807 C C . PHE A 1 102 ? 14.654 -18.835 -12.608 1.00 53.09 102 PHE A C 1
ATOM 809 O O . PHE A 1 102 ? 14.350 -19.505 -11.624 1.00 53.09 102 PHE A O 1
ATOM 816 N N . ILE A 1 103 ? 13.737 -18.411 -13.482 1.00 55.06 103 ILE A N 1
ATOM 817 C CA . ILE A 1 103 ? 12.352 -18.909 -13.482 1.00 55.06 103 ILE A CA 1
ATOM 818 C C . ILE A 1 103 ? 12.174 -19.793 -14.717 1.00 55.06 103 ILE A C 1
ATOM 820 O O . ILE A 1 103 ? 11.504 -19.431 -15.679 1.00 55.06 103 ILE A O 1
ATOM 824 N N . ARG A 1 104 ? 12.826 -20.957 -14.716 1.00 52.44 104 ARG A N 1
ATOM 825 C CA . ARG A 1 104 ? 12.451 -22.056 -15.607 1.00 52.44 104 ARG A CA 1
ATOM 826 C C . ARG A 1 104 ? 11.691 -23.067 -14.761 1.00 52.44 104 ARG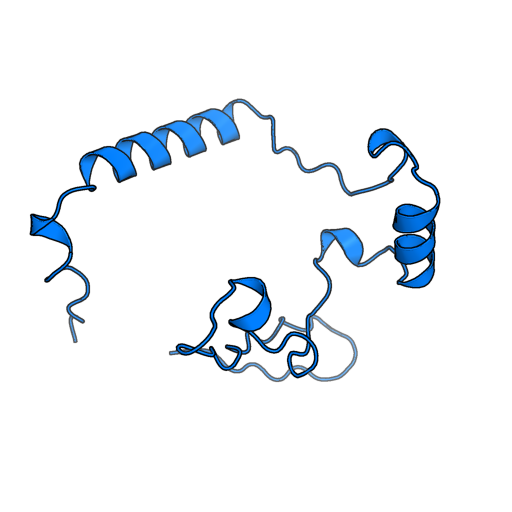 A C 1
ATOM 828 O O . ARG A 1 104 ? 12.258 -23.676 -13.860 1.00 52.44 104 ARG A O 1
ATOM 835 N N . THR A 1 105 ? 10.395 -23.169 -15.024 1.00 43.88 105 THR A N 1
ATOM 836 C CA . THR A 1 105 ? 9.491 -24.204 -14.520 1.00 43.88 105 THR A CA 1
ATOM 837 C C . THR A 1 105 ? 10.135 -25.580 -14.698 1.00 43.88 105 THR A C 1
ATOM 839 O O . THR A 1 105 ? 10.399 -25.981 -15.830 1.00 43.88 105 THR A O 1
ATOM 842 N N . ALA A 1 106 ? 10.392 -26.297 -13.603 1.00 49.41 106 ALA A N 1
ATOM 843 C CA . ALA A 1 106 ? 10.508 -27.748 -13.664 1.00 49.41 106 ALA A CA 1
ATOM 844 C C . ALA A 1 106 ? 9.076 -28.301 -13.646 1.00 49.41 106 ALA A C 1
ATOM 846 O O . ALA A 1 106 ? 8.339 -28.064 -12.686 1.00 49.41 106 ALA A O 1
ATOM 847 N N . LEU A 1 107 ? 8.680 -28.908 -14.767 1.00 43.09 107 LEU A N 1
ATOM 848 C CA . LEU A 1 107 ? 7.534 -29.814 -14.870 1.00 43.09 107 LEU A CA 1
ATOM 849 C C . LEU A 1 107 ? 7.836 -31.115 -14.121 1.00 43.09 107 LEU A C 1
ATOM 851 O O . LEU A 1 107 ? 9.022 -31.518 -14.130 1.00 43.09 107 LEU A O 1
#

Secondary structure (DSSP, 8-state):
--------SSS-------PPPB-TT-SSGGGGB-TTTS--PPPGGGTTS-HHHHHHHHHTT--GGGS-------SSHHHHHHHHHHHHHHHHH--GGGSSSS-----

pLDDT: mean 73.1, std 15.76, range [31.67, 94.69]

Foldseek 3Di:
DQDDDDDDDDDDPDPDDDDFQADPVDPDPVNRGPPVPDPDDDPPQCVPPDPVNVVCCVVVVPPPVPDPTDDDPCPDPVNVVVVVVVVVVVVVQDDPVNPPDDPDDDD

Sequence (107 aa):
MFINSEIGPEGNCVRRFVIPAVNFGAADYVDLIDWQACNVTPPTVLRHISSHELLNMIQDDLPVDGWNFIKFLSHTEAVERIVRLVTEVSRKKVGLQNRDGFIRTAL

Radius of gyration: 20.22 Å; chains: 1; bounding box: 47×47×40 Å